Protein AF-A0A7J5EJL4-F1 (afdb_monomer)

Radius of gyration: 13.3 Å; Cα contacts (8 Å, |Δi|>4): 178; chains: 1; bounding box: 27×39×30 Å

Structure (mmCIF, N/CA/C/O backbone):
data_AF-A0A7J5EJL4-F1
#
_entry.id   AF-A0A7J5EJL4-F1
#
loop_
_atom_site.group_PDB
_atom_site.id
_atom_site.type_symbol
_atom_site.label_atom_id
_atom_site.label_alt_id
_atom_site.label_comp_id
_atom_site.label_asym_id
_atom_site.label_entity_id
_atom_site.label_seq_id
_atom_site.pdbx_PDB_ins_code
_atom_site.Cartn_x
_atom_site.Cartn_y
_atom_site.Cartn_z
_atom_site.occupancy
_atom_site.B_iso_or_equiv
_atom_site.auth_seq_id
_atom_site.auth_comp_id
_atom_site.auth_asym_id
_atom_site.auth_atom_id
_atom_site.pdbx_PDB_model_num
ATOM 1 N N . MET A 1 1 ? 12.985 0.854 11.631 1.00 48.75 1 MET A N 1
ATOM 2 C CA . MET A 1 1 ? 11.930 0.523 10.653 1.00 48.75 1 MET A CA 1
ATOM 3 C C . MET A 1 1 ? 11.010 -0.476 11.326 1.00 48.75 1 MET A C 1
ATOM 5 O O . MET A 1 1 ? 11.501 -1.490 11.800 1.00 48.75 1 MET A O 1
ATOM 9 N N . SER A 1 2 ? 9.730 -0.143 11.435 1.00 52.44 2 SER A N 1
ATOM 10 C CA . SER A 1 2 ? 8.642 -0.837 12.149 1.00 52.44 2 SER A CA 1
ATOM 11 C C . SER A 1 2 ? 8.123 -2.092 11.420 1.00 52.44 2 SER A C 1
ATOM 13 O O . SER A 1 2 ? 6.968 -2.477 11.556 1.00 52.44 2 SER A O 1
ATOM 15 N N . TYR A 1 3 ? 8.978 -2.744 10.627 1.00 57.22 3 TYR A N 1
ATOM 16 C CA . TYR A 1 3 ? 8.597 -3.869 9.776 1.00 57.22 3 TYR A CA 1
ATOM 17 C C . TYR A 1 3 ? 8.094 -5.055 10.615 1.00 57.22 3 TYR A C 1
ATOM 19 O O . TYR A 1 3 ? 8.843 -5.622 11.408 1.00 57.22 3 TYR A O 1
ATOM 27 N N . GLY A 1 4 ? 6.817 -5.398 10.439 1.00 63.00 4 GLY A N 1
ATOM 28 C CA . GLY A 1 4 ? 6.138 -6.504 11.123 1.00 63.00 4 GLY A CA 1
ATOM 29 C C . GLY A 1 4 ? 5.617 -6.224 12.526 1.00 63.00 4 GLY A C 1
ATOM 30 O O . GLY A 1 4 ? 4.927 -7.074 13.087 1.00 63.00 4 GLY A O 1
ATOM 31 N N . ASP A 1 5 ? 5.847 -5.025 13.064 1.00 75.38 5 ASP A N 1
ATOM 32 C CA . ASP A 1 5 ? 5.201 -4.567 14.294 1.00 75.38 5 ASP A CA 1
ATOM 33 C C . ASP A 1 5 ? 3.943 -3.759 13.947 1.00 75.38 5 ASP A C 1
ATOM 35 O O . ASP A 1 5 ? 3.972 -2.537 13.781 1.00 75.38 5 ASP A O 1
ATOM 39 N N . TRP A 1 6 ? 2.825 -4.472 13.786 1.00 75.44 6 TRP A N 1
ATOM 40 C CA . TRP A 1 6 ? 1.536 -3.900 13.385 1.00 75.44 6 TRP A CA 1
ATOM 41 C C . TRP A 1 6 ? 1.067 -2.75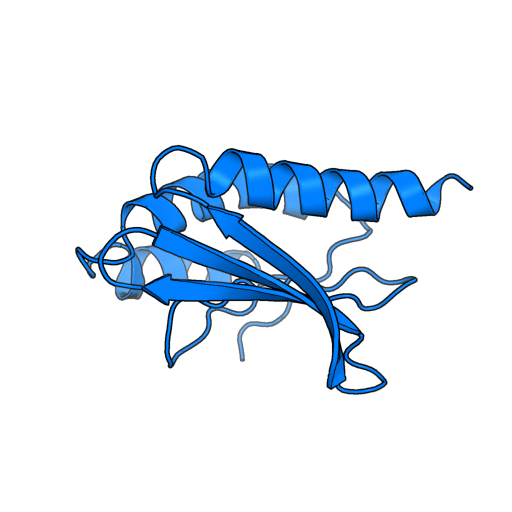2 14.281 1.00 75.44 6 TRP A C 1
ATOM 43 O O . TRP A 1 6 ? 0.451 -1.810 13.781 1.00 75.44 6 TRP A O 1
ATOM 53 N N . ASP A 1 7 ? 1.358 -2.806 15.579 1.00 80.69 7 ASP A N 1
ATOM 54 C CA . ASP A 1 7 ? 0.896 -1.794 16.526 1.00 80.69 7 ASP A CA 1
ATOM 55 C C . ASP A 1 7 ? 1.736 -0.511 16.396 1.00 80.69 7 ASP A C 1
ATOM 57 O O . ASP A 1 7 ? 1.188 0.597 16.408 1.00 80.69 7 ASP A O 1
ATOM 61 N N . VAL A 1 8 ? 3.049 -0.638 16.161 1.00 78.69 8 VAL A N 1
ATOM 62 C CA . VAL A 1 8 ? 3.915 0.510 15.832 1.00 78.69 8 VAL A CA 1
ATOM 6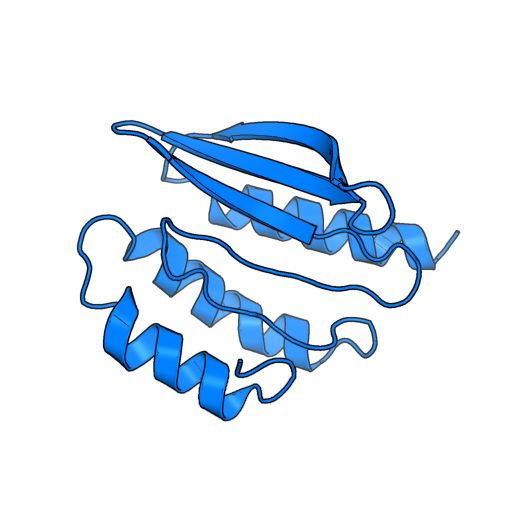3 C C . VAL A 1 8 ? 3.534 1.120 14.483 1.00 78.69 8 VAL A C 1
ATOM 65 O O . VAL A 1 8 ? 3.429 2.341 14.376 1.00 78.69 8 VAL A O 1
ATOM 68 N N . ILE A 1 9 ? 3.261 0.293 13.472 1.00 74.44 9 ILE A N 1
ATOM 69 C CA . ILE A 1 9 ? 2.804 0.740 12.147 1.00 74.44 9 ILE A CA 1
ATOM 70 C C . ILE A 1 9 ? 1.511 1.554 12.270 1.00 74.44 9 ILE A C 1
ATOM 72 O O . ILE A 1 9 ? 1.423 2.667 11.749 1.00 74.44 9 ILE A O 1
ATOM 76 N N . LEU A 1 10 ? 0.505 1.021 12.972 1.00 77.19 10 LEU A N 1
ATOM 77 C CA . LEU A 1 10 ? -0.774 1.704 13.190 1.00 77.19 10 LEU A CA 1
ATOM 78 C C . LEU A 1 10 ? -0.568 3.070 13.844 1.00 77.19 10 LEU A C 1
ATOM 80 O O . LEU A 1 10 ? -1.136 4.066 13.389 1.00 77.19 10 LEU A O 1
ATOM 84 N N . LYS A 1 11 ? 0.282 3.122 14.873 1.00 79.12 11 LYS A N 1
ATOM 85 C CA . LYS A 1 11 ? 0.627 4.361 15.566 1.00 79.12 11 LYS A CA 1
ATOM 86 C C . LYS A 1 11 ? 1.296 5.371 14.630 1.00 79.12 11 LYS A C 1
ATOM 88 O O . LYS A 1 11 ? 0.894 6.531 14.616 1.00 79.12 11 LYS A O 1
ATOM 93 N N . GLU A 1 12 ? 2.256 4.951 13.806 1.00 76.31 12 GLU A N 1
ATOM 94 C CA . GLU A 1 12 ? 2.928 5.834 12.841 1.00 76.31 12 GLU A CA 1
ATOM 95 C C . GLU A 1 12 ? 1.936 6.433 11.826 1.00 76.31 12 GLU A C 1
ATOM 97 O O . GLU A 1 12 ? 1.935 7.651 11.611 1.00 76.31 12 GLU A O 1
ATOM 102 N N . TYR A 1 13 ? 1.035 5.618 11.262 1.00 73.94 13 TYR A N 1
ATOM 103 C CA . TYR A 1 13 ? -0.029 6.088 10.361 1.00 73.94 13 TYR A CA 1
ATOM 104 C C . TYR A 1 13 ? -0.984 7.086 11.039 1.00 73.94 13 TYR A C 1
ATOM 106 O O . TYR A 1 13 ? -1.335 8.106 10.438 1.00 73.94 13 TYR A O 1
ATOM 114 N N . GLN A 1 14 ? -1.365 6.839 12.295 1.00 76.19 14 GLN A N 1
ATOM 115 C CA . GLN A 1 14 ? -2.252 7.719 13.065 1.00 76.19 14 GLN A CA 1
ATOM 116 C C . GLN A 1 14 ? -1.583 9.041 13.479 1.00 76.19 14 GLN A C 1
ATOM 118 O O . GLN A 1 14 ? -2.215 10.097 13.427 1.00 76.19 14 GLN A O 1
ATOM 123 N N . GLU A 1 15 ? -0.315 9.012 13.892 1.00 75.56 15 GLU A N 1
ATOM 124 C CA . GLU A 1 15 ? 0.361 10.171 14.484 1.00 75.56 15 GLU A CA 1
ATOM 125 C C . GLU A 1 15 ? 0.972 11.125 13.455 1.00 75.56 15 GLU A C 1
ATOM 127 O O . GLU A 1 15 ? 0.925 12.345 13.669 1.00 75.56 15 GLU A O 1
ATOM 132 N N . PHE A 1 16 ? 1.539 10.586 12.370 1.00 67.44 16 PHE A N 1
ATOM 133 C CA . PHE A 1 16 ? 2.309 11.351 11.385 1.00 67.44 16 PHE A CA 1
ATOM 134 C C . PHE A 1 16 ? 1.536 11.600 10.094 1.00 67.44 16 PHE A C 1
ATOM 136 O O . PHE A 1 16 ? 1.491 12.732 9.612 1.00 67.44 16 PHE A O 1
ATOM 143 N N . TYR A 1 17 ? 0.906 10.567 9.537 1.00 67.19 17 TYR A N 1
ATOM 144 C CA . TYR A 1 17 ? 0.363 10.650 8.182 1.00 67.19 17 TYR A CA 1
ATOM 145 C C . TYR A 1 17 ? -1.081 11.158 8.138 1.00 67.19 17 TYR A C 1
ATOM 147 O O . TYR A 1 17 ? -1.430 11.899 7.223 1.00 67.19 17 TYR A O 1
ATOM 155 N N . LEU A 1 18 ? -1.903 10.867 9.155 1.00 67.00 18 LEU A N 1
ATOM 156 C CA . LEU A 1 18 ? -3.271 11.401 9.251 1.00 67.00 18 LEU A CA 1
ATOM 157 C C . LEU A 1 18 ? -3.298 12.941 9.291 1.00 67.00 18 LEU A C 1
ATOM 159 O O . LEU A 1 18 ? -4.237 13.574 8.816 1.00 67.00 18 LEU A O 1
ATOM 163 N N . LYS A 1 19 ? -2.250 13.551 9.856 1.00 68.19 19 LYS A N 1
ATOM 164 C CA . LYS A 1 19 ? -2.118 15.009 9.979 1.00 68.19 19 LYS A CA 1
ATOM 165 C C . LYS A 1 19 ? -1.688 15.687 8.679 1.00 68.19 19 LYS A C 1
ATOM 167 O O . LYS A 1 19 ? -1.691 16.914 8.626 1.00 68.19 19 LYS A O 1
ATOM 172 N N . ASN A 1 20 ? -1.308 14.926 7.649 1.00 69.25 20 ASN A N 1
ATOM 173 C CA . ASN A 1 20 ? -0.934 15.466 6.350 1.00 69.25 20 ASN A CA 1
ATOM 174 C C . ASN A 1 20 ? -2.169 15.522 5.429 1.00 69.25 20 ASN A C 1
ATOM 176 O O . ASN A 1 20 ? -2.661 14.473 5.009 1.00 69.25 20 ASN A O 1
ATOM 180 N N . PRO A 1 21 ? -2.660 16.720 5.055 1.00 64.75 21 PRO A N 1
ATOM 181 C CA . PRO A 1 21 ? -3.863 16.854 4.234 1.00 64.75 21 PRO A CA 1
ATOM 182 C C . PRO A 1 21 ? -3.762 16.192 2.856 1.00 64.75 21 PRO A C 1
ATOM 184 O O . PRO A 1 21 ? -4.787 15.857 2.279 1.00 64.75 21 PRO A O 1
ATOM 187 N N . LYS A 1 22 ? -2.545 16.012 2.321 1.00 66.31 22 LYS A N 1
ATOM 188 C CA . LYS A 1 22 ? -2.326 15.433 0.984 1.00 66.31 22 LYS A CA 1
ATOM 189 C C . LYS A 1 22 ? -2.514 13.920 0.948 1.00 66.31 22 LYS A C 1
ATOM 191 O O . LYS A 1 22 ? -2.877 13.376 -0.084 1.00 66.31 22 LYS A O 1
ATOM 196 N N . THR A 1 23 ? -2.264 13.262 2.076 1.00 66.88 23 THR A N 1
ATOM 197 C CA . THR A 1 23 ? -2.188 11.801 2.164 1.00 66.88 23 THR A CA 1
ATOM 198 C C . THR A 1 23 ? -3.313 11.227 3.026 1.00 66.88 23 THR A C 1
ATOM 200 O O . THR A 1 23 ? -3.330 10.031 3.294 1.00 66.88 23 THR A O 1
ATOM 203 N N . SER A 1 24 ? -4.221 12.068 3.531 1.00 67.75 24 SER A N 1
ATOM 204 C CA . S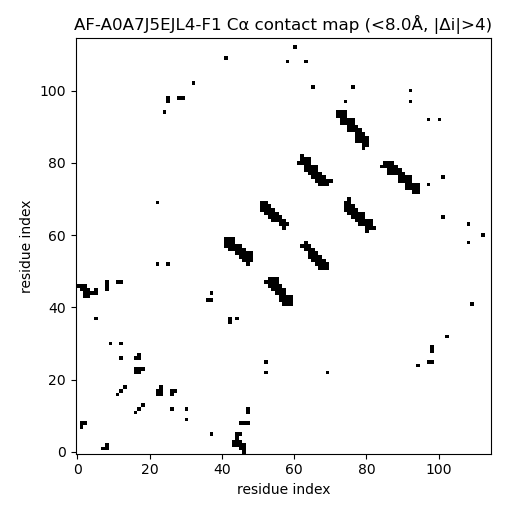ER A 1 24 ? -5.201 11.703 4.558 1.00 67.75 24 SER A CA 1
ATOM 205 C C . SER A 1 24 ? -6.160 10.605 4.090 1.00 67.75 24 SER A C 1
ATOM 207 O O . SER A 1 24 ? -6.404 9.662 4.838 1.00 67.75 24 SER A O 1
ATOM 209 N N . GLU A 1 25 ? -6.643 10.663 2.847 1.00 71.25 25 GLU A N 1
ATOM 210 C CA . GLU A 1 25 ? -7.534 9.641 2.279 1.00 71.25 25 GLU A CA 1
ATOM 211 C C . GLU A 1 25 ? -6.827 8.296 2.092 1.00 71.25 25 GLU A C 1
ATOM 213 O O . GLU A 1 25 ? -7.341 7.257 2.518 1.00 71.25 25 GLU A O 1
ATOM 218 N N . LEU A 1 26 ? -5.611 8.324 1.539 1.00 75.31 26 LEU A N 1
ATOM 219 C CA . LEU A 1 26 ? -4.755 7.149 1.400 1.00 75.31 26 LEU A CA 1
ATOM 220 C C . LEU A 1 26 ? -4.502 6.490 2.765 1.00 75.31 26 LEU A C 1
ATOM 222 O O . LEU A 1 26 ? -4.678 5.285 2.926 1.00 75.31 26 LEU A O 1
ATOM 226 N N . VAL A 1 27 ? -4.156 7.290 3.775 1.00 76.94 27 VAL A N 1
ATOM 227 C CA . VAL A 1 27 ? -3.901 6.830 5.147 1.00 76.94 27 VAL A CA 1
ATOM 228 C C . VAL A 1 27 ? -5.145 6.218 5.774 1.00 76.94 27 VAL A C 1
ATOM 230 O O . VAL A 1 27 ? -5.063 5.140 6.357 1.00 76.94 27 VAL A O 1
ATOM 233 N N . VAL A 1 28 ? -6.304 6.865 5.638 1.00 78.19 28 VAL A N 1
ATOM 234 C CA . VAL A 1 28 ? -7.573 6.342 6.158 1.00 78.19 28 VAL A CA 1
ATOM 235 C C . VAL A 1 28 ? -7.909 4.999 5.517 1.00 78.19 28 VAL A C 1
ATOM 237 O O . VAL A 1 28 ? -8.336 4.079 6.214 1.00 78.19 28 VAL A O 1
ATOM 240 N N . GLY A 1 29 ? -7.713 4.857 4.207 1.00 78.19 29 GLY A N 1
ATOM 241 C CA . GLY A 1 29 ? -7.957 3.589 3.532 1.00 78.19 29 GLY A CA 1
ATOM 242 C C . GLY A 1 29 ? -6.964 2.496 3.924 1.00 78.19 29 GLY A C 1
ATOM 243 O O . GLY A 1 29 ? -7.386 1.379 4.207 1.00 78.19 29 GLY A O 1
ATOM 244 N N . ILE A 1 30 ? -5.674 2.818 4.049 1.00 78.25 30 ILE A N 1
ATOM 245 C CA . ILE A 1 30 ? -4.658 1.874 4.542 1.00 78.25 30 ILE A CA 1
ATOM 246 C C . ILE A 1 30 ? -5.002 1.399 5.957 1.00 78.25 30 ILE A C 1
ATOM 248 O O . ILE A 1 30 ? -5.013 0.196 6.211 1.00 78.25 30 ILE A O 1
ATOM 252 N N . LEU A 1 31 ? -5.353 2.316 6.865 1.00 78.94 31 LEU A N 1
ATOM 253 C CA . LEU A 1 31 ? -5.764 1.980 8.231 1.00 78.94 31 LEU A CA 1
ATOM 254 C C . LEU A 1 31 ? -6.972 1.027 8.260 1.00 78.94 31 LEU A C 1
ATOM 256 O O . LEU A 1 31 ? -7.041 0.166 9.133 1.00 78.94 31 LEU A O 1
ATOM 260 N N . LYS A 1 32 ? -7.898 1.139 7.296 1.00 81.06 32 LYS A N 1
ATOM 261 C CA . LYS A 1 32 ? -9.032 0.209 7.145 1.00 81.06 32 LYS A CA 1
ATOM 262 C C . LYS A 1 32 ? -8.623 -1.165 6.607 1.00 81.06 32 LYS A C 1
ATOM 264 O O . LYS A 1 32 ? -9.290 -2.146 6.915 1.00 81.06 32 LYS A O 1
ATOM 269 N N . ILE A 1 33 ? -7.552 -1.241 5.819 1.00 79.00 33 ILE A N 1
ATOM 270 C CA . ILE A 1 33 ? -7.052 -2.486 5.220 1.00 79.00 33 ILE A CA 1
ATOM 271 C C . ILE A 1 33 ? -6.155 -3.268 6.201 1.00 79.00 33 ILE A C 1
ATOM 273 O O . ILE A 1 33 ? -6.126 -4.496 6.150 1.00 79.00 33 ILE A O 1
ATOM 277 N N . ILE A 1 34 ? -5.457 -2.597 7.127 1.00 78.50 34 ILE A N 1
ATOM 278 C CA . ILE A 1 34 ? -4.534 -3.240 8.086 1.00 78.50 34 ILE A CA 1
ATOM 279 C C . ILE A 1 34 ? -5.143 -4.436 8.840 1.00 78.50 34 ILE A C 1
ATOM 281 O O . ILE A 1 34 ? -4.479 -5.473 8.881 1.00 78.50 34 ILE A O 1
ATOM 285 N N . PRO A 1 35 ? -6.365 -4.367 9.411 1.00 81.75 35 PRO A N 1
ATOM 286 C CA . PRO A 1 35 ? -6.961 -5.516 10.095 1.00 81.75 35 PRO A CA 1
ATOM 287 C C . PRO A 1 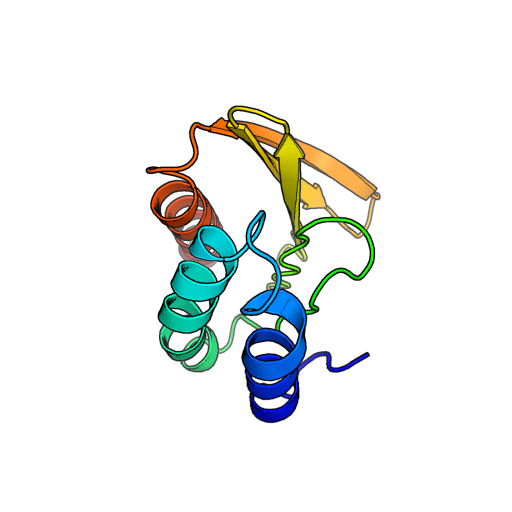35 ? -7.053 -6.757 9.202 1.00 81.75 35 PRO A C 1
ATOM 289 O O . PRO A 1 35 ? -6.672 -7.843 9.626 1.00 81.75 35 PRO A O 1
ATOM 292 N N . PHE A 1 36 ? -7.465 -6.580 7.942 1.00 81.75 36 PHE A N 1
ATOM 293 C CA . PHE A 1 36 ? -7.535 -7.665 6.964 1.00 81.75 36 PHE A CA 1
ATOM 294 C C . PHE A 1 36 ? -6.151 -8.246 6.652 1.00 81.75 36 PHE A C 1
ATOM 296 O O . PHE A 1 36 ? -5.996 -9.462 6.605 1.00 81.75 36 PHE A O 1
ATOM 303 N N . LEU A 1 37 ? -5.135 -7.397 6.466 1.00 77.00 37 LEU A N 1
ATOM 304 C CA . LEU A 1 37 ? -3.765 -7.849 6.196 1.00 77.00 37 LEU A CA 1
ATOM 305 C C . LEU A 1 37 ? -3.167 -8.621 7.374 1.00 77.00 37 LEU A C 1
ATOM 307 O O . LEU A 1 37 ? -2.514 -9.637 7.160 1.00 77.00 37 LEU A O 1
ATOM 311 N N . ARG A 1 38 ? -3.422 -8.170 8.608 1.00 76.38 38 ARG A N 1
ATOM 312 C CA . ARG A 1 38 ? -2.935 -8.804 9.844 1.00 76.38 38 ARG A CA 1
ATOM 313 C C . ARG A 1 38 ? -3.448 -10.238 10.011 1.00 76.38 38 ARG A C 1
ATOM 315 O O . ARG A 1 38 ? -2.765 -11.056 10.619 1.00 76.38 38 ARG A O 1
ATOM 322 N N . GLU A 1 39 ? -4.630 -10.548 9.483 1.00 80.50 39 GLU A N 1
ATOM 323 C CA . GLU A 1 39 ? -5.215 -11.895 9.520 1.00 80.50 39 GLU A CA 1
ATOM 324 C C . GLU A 1 39 ? -4.608 -12.856 8.484 1.00 80.50 39 GLU A C 1
ATOM 326 O O . GLU A 1 39 ? -4.828 -14.066 8.556 1.00 80.50 39 GLU A O 1
ATOM 331 N N . LYS A 1 40 ? -3.848 -12.350 7.506 1.00 74.00 40 LYS A N 1
ATOM 332 C CA . LYS A 1 40 ? -3.225 -13.168 6.463 1.00 74.00 40 LYS A CA 1
ATOM 333 C C . LYS A 1 40 ? -1.785 -13.494 6.848 1.00 74.00 40 LYS A C 1
ATOM 335 O O . LYS A 1 40 ? -0.941 -12.609 6.947 1.00 74.00 40 LYS A O 1
ATOM 340 N N . SER A 1 41 ? -1.477 -14.786 6.964 1.00 65.00 41 SER A N 1
ATOM 341 C CA . SER A 1 41 ? -0.111 -15.288 7.202 1.00 65.00 41 SER A CA 1
ATOM 342 C C . SER A 1 41 ? 0.897 -14.844 6.138 1.00 65.00 41 SER A C 1
ATOM 344 O O . SER A 1 41 ? 2.099 -14.842 6.386 1.00 65.00 41 SER A O 1
ATOM 346 N N . SER A 1 42 ? 0.394 -14.473 4.962 1.00 64.88 42 SER A N 1
ATOM 347 C CA . SER A 1 42 ? 1.166 -14.027 3.811 1.00 64.88 42 SER A CA 1
ATOM 348 C C . SER A 1 42 ? 1.545 -12.545 3.846 1.00 64.88 42 SER A C 1
ATOM 350 O O . SER A 1 42 ? 2.097 -12.062 2.872 1.00 64.88 42 SER A O 1
ATOM 352 N N . PHE A 1 43 ? 1.269 -11.785 4.908 1.00 68.44 43 PHE A N 1
ATOM 353 C CA . PHE A 1 43 ? 1.741 -10.400 5.007 1.00 68.44 43 PHE A CA 1
ATOM 354 C C . PHE A 1 43 ? 2.574 -10.205 6.267 1.00 68.44 43 PHE A C 1
ATOM 356 O O . PHE A 1 43 ? 2.085 -10.333 7.387 1.00 68.44 43 PHE A O 1
ATOM 363 N N . PHE A 1 44 ? 3.848 -9.860 6.080 1.00 59.09 44 PHE A N 1
ATOM 364 C CA . PHE A 1 44 ? 4.793 -9.701 7.189 1.00 59.09 44 PHE A CA 1
ATOM 365 C C . PHE A 1 44 ? 4.857 -8.291 7.755 1.00 59.09 44 PHE A C 1
ATOM 367 O O . PHE A 1 44 ? 5.574 -8.076 8.722 1.00 59.09 44 PHE A O 1
ATOM 374 N N . GLY A 1 45 ? 4.125 -7.337 7.184 1.00 62.56 45 GLY A N 1
ATOM 375 C CA . GLY A 1 45 ? 4.013 -5.993 7.727 1.00 62.56 45 GLY A CA 1
ATOM 376 C C . GLY A 1 45 ? 3.770 -4.936 6.665 1.00 62.56 45 GLY A C 1
ATOM 377 O O . GLY A 1 45 ? 3.675 -5.222 5.471 1.00 62.56 45 GLY A O 1
ATOM 378 N N . LEU A 1 46 ? 3.696 -3.699 7.145 1.00 65.00 46 LEU A N 1
ATOM 379 C CA . LEU A 1 46 ? 3.714 -2.487 6.345 1.00 65.00 46 LEU A CA 1
ATOM 380 C C . LEU A 1 46 ? 4.889 -1.628 6.777 1.00 65.00 46 LEU A C 1
ATOM 382 O O . LEU A 1 46 ? 5.189 -1.533 7.959 1.00 65.00 46 LEU A O 1
ATOM 386 N N . THR A 1 47 ? 5.563 -0.981 5.840 1.00 61.50 47 THR A N 1
ATOM 387 C CA . THR A 1 47 ? 6.480 0.110 6.190 1.00 61.50 47 THR A CA 1
ATOM 388 C C . THR A 1 47 ? 5.843 1.409 5.716 1.00 61.50 47 THR A C 1
ATOM 390 O O . THR A 1 47 ? 5.387 1.467 4.578 1.00 61.50 47 THR A O 1
ATOM 393 N N . PRO A 1 48 ? 5.751 2.443 6.554 1.00 57.72 48 PRO A N 1
ATOM 394 C CA . PRO A 1 48 ? 5.333 3.752 6.089 1.00 57.72 48 PRO A CA 1
ATOM 395 C C . PRO A 1 48 ? 6.523 4.482 5.444 1.00 57.72 48 PRO A C 1
ATOM 397 O O . PRO A 1 48 ? 7.580 4.647 6.056 1.00 57.72 48 PRO A O 1
ATOM 400 N N . GLY A 1 49 ? 6.374 4.896 4.182 1.00 58.34 49 GLY A N 1
ATOM 401 C CA . GLY A 1 49 ? 7.414 5.624 3.448 1.00 58.34 49 GLY A CA 1
ATOM 402 C C . GLY A 1 49 ? 7.555 7.083 3.887 1.00 58.34 49 GLY A C 1
ATOM 403 O O . GLY A 1 49 ? 6.604 7.857 3.816 1.00 58.34 49 GLY A O 1
ATOM 404 N N . THR A 1 50 ? 8.769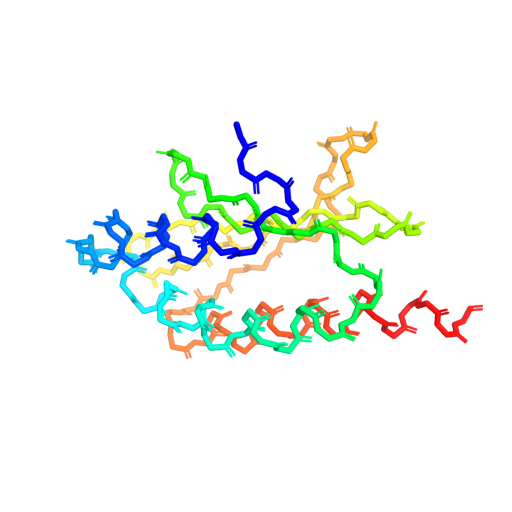 7.489 4.262 1.00 51.34 50 THR A N 1
ATOM 405 C CA . THR A 1 50 ? 9.085 8.849 4.741 1.00 51.34 50 THR A CA 1
ATOM 406 C C . THR A 1 50 ? 9.076 9.919 3.646 1.00 51.34 50 THR A C 1
ATOM 408 O O . THR A 1 50 ? 8.978 11.108 3.946 1.00 51.34 50 THR A O 1
ATOM 411 N N . SER A 1 51 ? 9.167 9.527 2.375 1.00 47.31 51 SER A N 1
ATOM 412 C CA . SER A 1 51 ? 9.384 10.435 1.246 1.00 47.31 51 SER A CA 1
ATOM 413 C C . SER A 1 51 ? 8.370 10.222 0.125 1.00 47.31 51 SER A C 1
ATOM 415 O O . SER A 1 51 ? 8.763 10.068 -1.021 1.00 47.31 51 SER A O 1
ATOM 417 N N . HIS A 1 52 ? 7.080 10.317 0.465 1.00 48.84 52 HIS A N 1
ATOM 418 C CA . HIS A 1 52 ? 5.904 10.246 -0.426 1.00 48.84 52 HIS A CA 1
ATOM 419 C C . HIS A 1 52 ? 5.239 8.862 -0.370 1.00 48.84 52 HIS A C 1
ATOM 421 O O . HIS A 1 52 ? 5.629 7.932 -1.063 1.00 48.84 52 HIS A O 1
ATOM 427 N N . GLU A 1 53 ? 4.245 8.752 0.520 1.00 55.56 53 GLU A N 1
ATOM 428 C CA . GLU A 1 53 ? 3.070 7.874 0.387 1.00 55.56 53 GLU A CA 1
ATOM 429 C C . GLU A 1 53 ? 3.276 6.376 0.136 1.00 55.56 53 GLU A C 1
ATOM 431 O O . GLU A 1 53 ? 2.366 5.677 -0.290 1.00 55.56 53 GLU A O 1
ATOM 436 N N . THR A 1 54 ? 4.436 5.825 0.459 1.00 55.72 54 THR A N 1
ATOM 437 C CA . THR A 1 54 ? 4.707 4.419 0.162 1.00 55.72 54 THR A CA 1
ATOM 438 C C . THR A 1 54 ? 3.993 3.472 1.131 1.00 55.72 54 THR A C 1
ATOM 440 O O . THR A 1 54 ? 4.142 3.608 2.347 1.00 55.72 54 THR A O 1
ATOM 443 N N . LEU A 1 55 ? 3.278 2.479 0.587 1.00 57.91 55 LEU A N 1
ATOM 444 C CA . LEU A 1 55 ? 2.700 1.347 1.318 1.00 57.91 55 LEU A CA 1
ATOM 445 C C . LEU A 1 55 ? 3.477 0.064 1.001 1.00 57.91 55 LEU A C 1
ATOM 447 O O . LEU A 1 55 ? 3.126 -0.664 0.078 1.00 57.91 55 LEU A O 1
ATOM 451 N N . PHE A 1 56 ? 4.505 -0.258 1.780 1.00 60.56 56 PHE A N 1
ATOM 452 C CA . PHE A 1 56 ? 5.263 -1.488 1.542 1.00 60.56 56 PHE A CA 1
ATOM 453 C C . PHE A 1 56 ? 4.466 -2.711 1.994 1.00 60.56 56 PHE A C 1
ATOM 455 O O . PHE A 1 56 ? 4.377 -2.961 3.184 1.00 60.56 56 PHE A O 1
ATOM 462 N N . LEU A 1 57 ? 3.931 -3.493 1.066 1.00 60.06 57 LEU A N 1
ATOM 463 C CA . LEU A 1 57 ? 3.397 -4.826 1.350 1.00 60.06 57 LEU A CA 1
ATOM 464 C C . LEU A 1 57 ? 4.451 -5.854 0.958 1.00 60.06 57 LEU A C 1
ATOM 466 O O . LEU A 1 57 ? 4.937 -5.791 -0.162 1.00 60.06 57 LEU A O 1
ATOM 470 N N . GLU A 1 58 ? 4.826 -6.766 1.852 1.00 55.28 58 GLU A N 1
ATOM 471 C CA . GLU A 1 58 ? 5.723 -7.880 1.521 1.00 55.28 58 GLU A CA 1
ATOM 472 C C . GLU A 1 58 ? 4.993 -9.208 1.736 1.00 55.28 58 GLU A C 1
ATOM 474 O O . GLU A 1 58 ? 4.596 -9.527 2.861 1.00 55.28 58 GLU A O 1
ATOM 479 N N . ALA A 1 59 ? 4.821 -9.960 0.640 1.00 55.88 59 ALA A N 1
ATOM 480 C CA . ALA A 1 59 ? 4.274 -11.314 0.647 1.00 55.88 59 ALA A CA 1
ATOM 481 C C . ALA A 1 59 ? 5.376 -12.388 0.495 1.00 55.88 59 ALA A C 1
ATOM 483 O O . ALA A 1 59 ? 6.279 -12.205 -0.333 1.00 55.88 59 ALA A O 1
ATOM 484 N N . PRO A 1 60 ? 5.316 -13.516 1.239 1.00 51.59 60 PRO A N 1
ATOM 485 C CA . PRO A 1 60 ? 6.405 -14.486 1.395 1.00 51.59 60 PRO A CA 1
ATOM 486 C C . PRO A 1 60 ? 6.940 -15.058 0.092 1.00 51.59 60 PRO A C 1
ATOM 488 O O . PRO A 1 60 ? 8.137 -15.315 -0.021 1.00 51.59 60 PRO A O 1
ATOM 491 N N . HIS A 1 61 ? 6.062 -15.280 -0.885 1.00 51.69 61 HIS A N 1
ATOM 492 C CA . HIS A 1 61 ? 6.374 -16.167 -2.003 1.00 51.69 61 HIS A CA 1
ATOM 493 C C . HIS A 1 61 ? 6.772 -15.445 -3.292 1.00 51.69 61 HIS A C 1
ATOM 495 O O . HIS A 1 61 ? 7.433 -16.042 -4.138 1.00 51.69 61 HIS A O 1
ATOM 501 N N . LYS A 1 62 ? 6.445 -14.154 -3.440 1.00 55.34 62 LYS A N 1
ATOM 502 C CA . LYS A 1 62 ? 6.845 -13.350 -4.615 1.00 55.34 62 LYS A CA 1
ATOM 503 C C . LYS A 1 62 ? 7.577 -12.055 -4.255 1.00 55.34 62 LYS A C 1
ATOM 505 O O . LYS A 1 62 ? 8.052 -11.361 -5.145 1.00 55.34 62 LYS A O 1
ATOM 510 N N . LYS A 1 63 ? 7.691 -11.739 -2.959 1.00 59.69 63 LYS A N 1
ATOM 511 C CA . LYS A 1 63 ? 8.272 -10.510 -2.401 1.00 59.69 63 LYS A CA 1
ATOM 512 C C . LYS A 1 63 ? 7.755 -9.205 -3.024 1.00 59.69 63 LYS A C 1
ATOM 514 O O . LYS A 1 63 ? 8.343 -8.176 -2.772 1.00 59.69 63 LYS A O 1
ATOM 519 N N . ASN A 1 64 ? 6.687 -9.170 -3.815 1.00 66.62 64 ASN A N 1
ATOM 520 C CA . ASN A 1 64 ? 6.323 -7.932 -4.509 1.00 66.62 64 ASN A CA 1
ATOM 521 C C . ASN A 1 64 ? 5.970 -6.805 -3.529 1.00 66.62 64 ASN A C 1
ATOM 523 O O . ASN A 1 64 ? 5.238 -7.053 -2.578 1.00 66.62 64 ASN A O 1
ATOM 527 N N . ARG A 1 65 ? 6.459 -5.589 -3.795 1.00 73.69 65 ARG A N 1
ATOM 528 C CA . ARG A 1 65 ? 6.177 -4.363 -3.037 1.00 73.69 65 ARG A CA 1
ATOM 529 C C . ARG A 1 65 ? 5.197 -3.488 -3.798 1.00 73.69 65 ARG A C 1
ATOM 531 O O . ARG A 1 65 ? 5.342 -3.330 -5.006 1.00 73.69 65 ARG A O 1
ATOM 538 N N . ILE A 1 66 ? 4.248 -2.882 -3.095 1.00 77.62 66 ILE A N 1
ATOM 539 C CA . ILE A 1 66 ? 3.418 -1.812 -3.655 1.00 77.62 66 ILE A CA 1
ATOM 540 C C . ILE A 1 66 ? 4.080 -0.470 -3.309 1.00 77.62 66 ILE A C 1
ATOM 542 O O . ILE A 1 66 ? 4.454 -0.227 -2.168 1.00 77.62 66 ILE A O 1
ATOM 546 N N . TYR A 1 67 ? 4.274 0.407 -4.286 1.00 77.88 67 TYR A N 1
ATOM 547 C CA . TYR A 1 67 ? 4.689 1.791 -4.062 1.00 77.88 67 TYR A CA 1
ATOM 548 C C . TYR A 1 67 ? 3.558 2.700 -4.507 1.00 77.88 67 TYR A C 1
ATOM 550 O O . TYR A 1 67 ? 3.029 2.503 -5.593 1.00 77.88 67 TYR A O 1
ATOM 558 N N . VAL A 1 68 ? 3.175 3.678 -3.689 1.00 79.06 68 VAL A N 1
ATOM 559 C CA . VAL A 1 68 ? 2.165 4.674 -4.061 1.00 79.06 68 VAL A CA 1
ATOM 560 C C . VAL A 1 68 ? 2.839 6.036 -4.074 1.00 79.06 68 VAL A C 1
ATOM 562 O O . VAL A 1 68 ? 3.541 6.400 -3.133 1.00 79.06 68 VAL A O 1
ATOM 565 N N . SER A 1 69 ? 2.667 6.756 -5.177 1.00 79.38 69 SER A N 1
ATOM 566 C CA . SER A 1 69 ? 3.230 8.081 -5.394 1.00 79.38 69 SER A CA 1
ATOM 567 C C . SER A 1 69 ? 2.114 9.094 -5.579 1.00 79.38 69 SER A C 1
ATOM 569 O O . SER A 1 69 ? 1.287 8.917 -6.472 1.00 79.38 69 SER A O 1
ATOM 571 N N . TYR A 1 70 ? 2.119 10.154 -4.772 1.00 76.62 70 TYR A N 1
ATOM 572 C CA . TYR A 1 70 ? 1.234 11.303 -4.940 1.00 76.62 70 TYR A CA 1
ATOM 573 C C . TYR A 1 70 ? 1.617 12.113 -6.171 1.00 76.62 70 TYR A C 1
ATOM 575 O O . TYR A 1 70 ? 2.766 12.548 -6.308 1.00 76.62 70 TYR A O 1
ATOM 583 N N . GLN A 1 71 ? 0.632 12.493 -6.969 1.00 77.75 71 GLN A N 1
ATOM 584 C CA . GLN A 1 71 ? 0.723 13.623 -7.879 1.00 77.75 71 GLN A CA 1
ATOM 585 C C . GLN A 1 71 ? -0.504 14.515 -7.698 1.00 77.75 71 GLN A C 1
ATOM 587 O O . GLN A 1 71 ? -1.528 14.087 -7.190 1.00 77.75 71 GLN A O 1
ATOM 592 N N . LYS A 1 72 ? -0.409 15.779 -8.126 1.00 76.00 72 LYS A N 1
ATOM 593 C CA . LYS A 1 72 ? -1.411 16.830 -7.865 1.00 76.00 72 LYS A CA 1
ATOM 594 C C . LYS A 1 72 ? -2.876 16.384 -8.023 1.00 76.00 72 LYS A C 1
ATOM 596 O O . LYS A 1 72 ? -3.702 16.780 -7.207 1.00 76.00 72 LYS A O 1
ATOM 601 N N . ASP A 1 73 ? -3.175 15.541 -9.011 1.00 79.44 73 ASP A N 1
ATOM 602 C CA . ASP A 1 73 ? -4.545 15.139 -9.360 1.00 79.44 73 ASP A CA 1
ATOM 603 C C . ASP A 1 73 ? -4.767 13.609 -9.367 1.00 79.44 73 ASP A C 1
ATOM 605 O O . ASP A 1 73 ? -5.824 13.144 -9.791 1.00 79.44 73 ASP A O 1
ATOM 609 N N . PHE A 1 74 ? -3.768 12.811 -8.981 1.00 84.31 74 PHE A N 1
ATOM 610 C CA . PHE A 1 74 ? -3.816 11.349 -9.081 1.00 84.31 74 PHE A CA 1
ATOM 611 C C . PHE A 1 74 ? -2.747 10.685 -8.212 1.00 84.31 74 PHE A C 1
ATOM 613 O O . PHE A 1 74 ? -1.783 11.326 -7.809 1.00 84.31 74 PHE A O 1
ATOM 620 N N . TYR A 1 75 ? -2.893 9.384 -7.994 1.00 83.31 75 TYR A N 1
ATOM 621 C CA . TYR A 1 75 ? -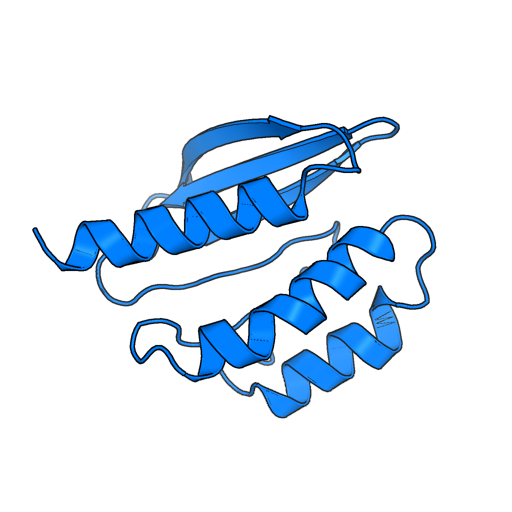1.836 8.520 -7.489 1.00 83.31 75 TYR A CA 1
ATOM 622 C C . TYR A 1 75 ? -1.295 7.634 -8.607 1.00 83.31 75 TYR A C 1
ATOM 624 O O . TYR A 1 75 ? -2.047 7.197 -9.484 1.00 83.31 75 TYR A O 1
ATOM 632 N N . THR A 1 76 ? -0.017 7.285 -8.530 1.00 86.62 76 THR A N 1
ATOM 633 C CA . THR A 1 76 ? 0.540 6.158 -9.285 1.00 86.62 76 THR A CA 1
ATOM 634 C C . THR A 1 76 ? 0.913 5.036 -8.329 1.00 86.62 76 THR A C 1
ATOM 636 O O . THR A 1 76 ? 1.690 5.252 -7.398 1.00 86.62 76 THR A O 1
ATOM 639 N N . LEU A 1 77 ? 0.374 3.839 -8.566 1.00 85.25 77 LEU A N 1
ATOM 640 C CA . LEU A 1 77 ? 0.777 2.612 -7.895 1.00 85.25 77 LEU A CA 1
ATOM 641 C C . LEU A 1 77 ? 1.794 1.863 -8.746 1.00 85.25 77 LEU A C 1
ATOM 643 O O . LEU A 1 77 ? 1.567 1.648 -9.935 1.00 85.25 77 LEU A O 1
ATOM 647 N N . TYR A 1 78 ? 2.849 1.373 -8.116 1.00 84.56 78 TYR A N 1
ATOM 648 C CA . TYR A 1 78 ? 3.838 0.507 -8.734 1.00 84.56 78 TYR A CA 1
ATOM 649 C C . TYR A 1 78 ? 3.863 -0.819 -7.992 1.00 84.56 78 TYR A C 1
ATOM 651 O O . TYR A 1 78 ? 4.003 -0.842 -6.771 1.00 84.56 78 TYR A O 1
ATOM 659 N N . LEU A 1 79 ? 3.749 -1.923 -8.720 1.00 83.00 79 LEU A N 1
ATOM 660 C CA . LEU A 1 79 ? 4.081 -3.244 -8.211 1.00 83.00 79 LEU A CA 1
ATOM 661 C C . LEU A 1 79 ? 5.543 -3.513 -8.556 1.00 83.00 79 LEU A C 1
ATOM 663 O O . LEU A 1 79 ? 5.891 -3.553 -9.731 1.00 83.00 79 LEU A O 1
ATOM 667 N N . MET A 1 80 ? 6.403 -3.683 -7.562 1.00 80.19 80 MET A N 1
ATOM 668 C CA . MET A 1 80 ? 7.841 -3.865 -7.750 1.00 80.19 80 MET A CA 1
ATOM 669 C C . MET A 1 80 ? 8.283 -5.246 -7.281 1.00 80.19 80 MET A C 1
ATOM 671 O O . MET A 1 80 ? 7.868 -5.693 -6.215 1.00 80.19 80 MET A O 1
ATOM 675 N N . ASN A 1 81 ? 9.188 -5.892 -8.014 1.00 78.06 81 ASN A N 1
ATOM 676 C CA . ASN A 1 81 ? 9.913 -7.058 -7.516 1.00 78.06 81 ASN A CA 1
ATOM 677 C C . ASN A 1 81 ? 11.161 -6.575 -6.756 1.00 78.06 81 ASN A C 1
ATOM 679 O O . ASN A 1 81 ? 12.083 -6.063 -7.389 1.00 78.06 81 ASN A O 1
ATOM 683 N N . PRO A 1 82 ? 11.260 -6.741 -5.428 1.00 69.62 82 PRO A N 1
ATOM 684 C CA . PRO A 1 82 ? 12.371 -6.199 -4.652 1.00 69.62 82 PRO A CA 1
ATOM 685 C C . PRO A 1 82 ? 13.657 -7.007 -4.777 1.00 69.62 82 PRO A C 1
ATOM 687 O O . PRO A 1 82 ? 14.695 -6.531 -4.332 1.00 69.62 82 PRO A O 1
ATOM 690 N N . ALA A 1 83 ? 13.612 -8.224 -5.328 1.00 73.88 83 ALA A N 1
ATOM 691 C CA . ALA A 1 83 ? 14.833 -8.971 -5.608 1.00 73.88 83 ALA A CA 1
ATOM 692 C C . ALA A 1 83 ? 15.613 -8.333 -6.767 1.00 73.88 83 ALA A C 1
ATOM 694 O O . ALA A 1 83 ? 16.835 -8.441 -6.811 1.00 73.88 83 ALA A O 1
ATOM 695 N N . THR A 1 84 ? 14.909 -7.671 -7.690 1.00 79.69 84 THR A N 1
ATOM 696 C CA . THR A 1 84 ? 15.490 -7.068 -8.897 1.00 79.69 84 THR A CA 1
ATOM 697 C C . THR A 1 84 ? 15.328 -5.551 -8.962 1.00 79.69 84 THR A C 1
ATOM 699 O O . THR A 1 84 ? 15.892 -4.935 -9.856 1.00 79.69 84 THR A O 1
ATOM 702 N N . ASP A 1 85 ? 14.548 -4.964 -8.053 1.00 74.44 85 ASP A N 1
ATOM 703 C CA . ASP A 1 85 ? 14.141 -3.552 -8.045 1.00 74.44 85 ASP A CA 1
ATOM 704 C C . ASP A 1 85 ? 13.454 -3.101 -9.353 1.00 74.44 85 ASP A C 1
ATOM 706 O O . ASP A 1 85 ? 13.552 -1.957 -9.787 1.00 74.44 85 ASP A O 1
ATOM 710 N N . ILE A 1 86 ? 12.751 -4.033 -10.010 1.00 82.69 86 ILE A N 1
ATOM 711 C CA . ILE A 1 86 ? 12.063 -3.792 -11.287 1.00 82.69 86 ILE A CA 1
ATOM 712 C C . ILE A 1 86 ? 10.584 -3.527 -11.023 1.00 82.69 86 ILE A C 1
ATOM 714 O O . ILE A 1 86 ? 9.933 -4.288 -10.302 1.00 82.69 86 ILE A O 1
ATOM 718 N N . ILE A 1 87 ? 10.046 -2.487 -11.662 1.00 84.88 87 ILE A N 1
ATOM 719 C CA . ILE A 1 87 ? 8.604 -2.239 -11.750 1.00 84.88 87 ILE A CA 1
ATOM 720 C C . ILE A 1 87 ? 7.989 -3.302 -12.667 1.00 84.88 87 ILE A C 1
ATOM 722 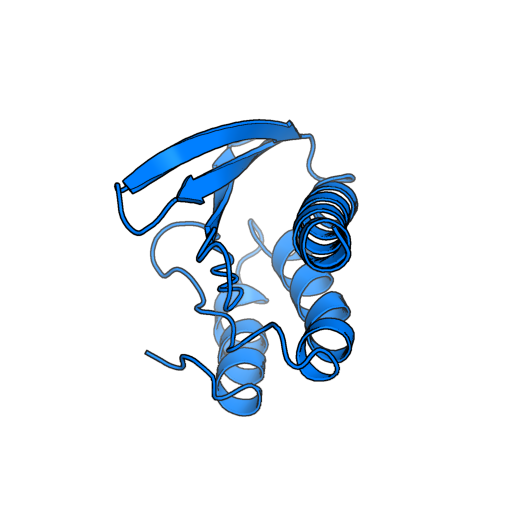O O . ILE A 1 87 ? 8.312 -3.389 -13.849 1.00 84.88 87 ILE A O 1
ATOM 726 N N . VAL A 1 88 ? 7.115 -4.121 -12.096 1.00 84.50 88 VAL A N 1
ATOM 727 C CA . VAL A 1 88 ? 6.359 -5.185 -12.765 1.00 84.50 88 VAL A CA 1
ATOM 728 C C . VAL A 1 88 ? 5.048 -4.643 -13.336 1.00 84.50 88 VAL A C 1
ATOM 730 O O . VAL A 1 88 ? 4.633 -5.052 -14.415 1.00 84.50 88 VAL A O 1
ATOM 733 N N . GLU A 1 89 ? 4.403 -3.715 -12.628 1.00 87.19 89 GLU A N 1
ATOM 734 C CA . GLU A 1 89 ? 3.138 -3.092 -13.034 1.00 87.19 89 GLU A CA 1
ATOM 735 C C . GLU A 1 89 ? 3.120 -1.632 -12.568 1.00 87.19 89 GLU A C 1
ATOM 737 O O . GLU A 1 89 ? 3.569 -1.334 -11.462 1.00 87.19 89 GLU A O 1
ATOM 742 N N . GLU A 1 90 ? 2.583 -0.730 -13.388 1.00 90.06 90 GLU A N 1
ATOM 743 C CA . GLU A 1 90 ? 2.367 0.681 -13.056 1.00 90.06 90 GLU A CA 1
ATOM 744 C C . GLU A 1 90 ? 0.920 1.053 -13.394 1.00 90.06 90 GLU A C 1
ATOM 746 O O . GLU A 1 90 ? 0.489 0.882 -14.534 1.00 90.06 90 GLU A O 1
ATOM 751 N N . THR A 1 91 ? 0.180 1.578 -12.416 1.00 91.00 91 THR A N 1
ATOM 752 C CA . THR A 1 91 ? -1.219 1.985 -12.594 1.00 91.00 91 THR A CA 1
ATOM 753 C C . THR A 1 91 ? -1.439 3.385 -12.047 1.00 91.00 91 THR A C 1
ATOM 755 O O . THR A 1 91 ? -1.216 3.656 -10.869 1.00 91.00 91 THR A O 1
ATOM 758 N N . ARG A 1 92 ? -1.933 4.277 -12.907 1.00 91.31 92 ARG A N 1
ATOM 759 C CA . ARG A 1 92 ? -2.339 5.636 -12.547 1.00 91.31 92 ARG A CA 1
ATOM 760 C C . ARG A 1 92 ? -3.827 5.675 -12.223 1.00 91.31 92 ARG A C 1
ATOM 762 O O . ARG A 1 92 ? -4.637 5.257 -13.047 1.00 91.31 92 ARG A O 1
ATOM 769 N N . VAL A 1 93 ? -4.182 6.237 -11.071 1.00 89.31 93 VAL A N 1
ATOM 770 C CA . VAL A 1 93 ? -5.566 6.290 -10.594 1.00 89.31 93 VAL A CA 1
ATOM 771 C C . VAL A 1 93 ? -5.937 7.633 -9.967 1.00 89.31 93 VAL A C 1
ATOM 773 O O . VAL A 1 93 ? -5.107 8.244 -9.296 1.00 89.31 93 VAL A O 1
ATOM 776 N N . PRO A 1 94 ? -7.178 8.110 -10.145 1.00 87.38 94 PRO A N 1
ATOM 777 C CA . PRO A 1 94 ? -7.714 9.214 -9.355 1.00 87.38 94 PRO A CA 1
ATOM 778 C C . PRO A 1 94 ? -7.767 8.901 -7.848 1.00 87.38 94 PRO A C 1
ATOM 780 O O . PRO A 1 94 ? -7.690 7.743 -7.429 1.00 87.38 94 PRO A O 1
ATOM 783 N N . TYR A 1 95 ? -7.922 9.947 -7.033 1.00 80.06 95 TYR A N 1
ATOM 784 C CA . TYR A 1 95 ? -7.954 9.855 -5.567 1.00 80.06 95 TYR A CA 1
ATOM 785 C C . TYR A 1 95 ? -9.013 8.896 -5.024 1.00 80.06 95 TYR A C 1
ATOM 787 O O . TYR A 1 95 ? -8.737 8.101 -4.131 1.00 80.06 95 TYR A O 1
ATOM 795 N N . ASP A 1 96 ? -10.214 8.937 -5.588 1.00 82.44 96 ASP A N 1
ATOM 796 C CA . ASP A 1 96 ? -11.392 8.229 -5.088 1.00 82.44 96 ASP A CA 1
ATOM 797 C C . ASP A 1 96 ? -11.325 6.704 -5.266 1.00 82.44 96 ASP A C 1
ATOM 799 O O . ASP A 1 96 ? -12.037 5.977 -4.572 1.00 82.44 96 ASP A O 1
ATOM 803 N N . ILE A 1 97 ? -10.445 6.199 -6.139 1.00 86.44 97 ILE A N 1
ATOM 804 C CA . ILE A 1 97 ? -10.318 4.760 -6.422 1.00 86.44 97 ILE A CA 1
ATOM 805 C C . ILE A 1 97 ? -8.990 4.138 -5.957 1.00 86.44 97 ILE A C 1
ATOM 8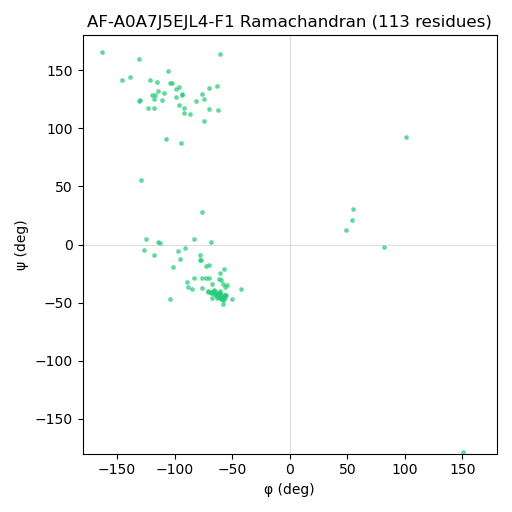07 O O . ILE A 1 97 ? -8.776 2.937 -6.155 1.00 86.44 97 ILE A O 1
ATOM 811 N N . ILE A 1 98 ? -8.092 4.905 -5.324 1.00 81.75 98 ILE A N 1
ATOM 812 C CA . ILE A 1 98 ? -6.770 4.408 -4.891 1.00 81.75 98 ILE A CA 1
ATOM 813 C C . ILE A 1 98 ? -6.876 3.205 -3.957 1.00 81.75 98 ILE A C 1
ATOM 815 O O . ILE A 1 98 ? -6.179 2.211 -4.133 1.00 81.75 98 ILE A O 1
ATOM 819 N N . ILE A 1 99 ? -7.801 3.253 -3.002 1.00 83.06 99 ILE A N 1
ATOM 820 C CA . ILE A 1 99 ? -7.974 2.198 -2.000 1.00 83.06 99 ILE A CA 1
ATOM 821 C C . ILE A 1 99 ? -8.504 0.916 -2.634 1.00 83.06 99 ILE A C 1
ATOM 823 O O . ILE A 1 99 ? -8.009 -0.167 -2.320 1.00 83.06 99 ILE A O 1
ATOM 827 N N . THR A 1 100 ? -9.450 1.033 -3.567 1.00 86.56 100 THR A N 1
ATOM 828 C CA . THR A 1 100 ? -9.934 -0.102 -4.361 1.00 86.56 100 THR A CA 1
ATOM 829 C C . THR A 1 100 ? -8.786 -0.725 -5.149 1.00 86.56 100 THR A C 1
ATOM 831 O O . THR A 1 100 ? -8.569 -1.926 -5.066 1.00 86.56 100 THR A O 1
ATOM 834 N N . THR A 1 101 ? -7.964 0.098 -5.803 1.00 87.31 101 THR A N 1
ATOM 835 C CA . THR A 1 101 ? -6.834 -0.374 -6.620 1.00 87.31 101 THR A CA 1
ATOM 836 C C . THR A 1 101 ? -5.750 -1.061 -5.780 1.00 87.31 101 THR A C 1
ATOM 838 O O . THR A 1 101 ? -5.249 -2.120 -6.158 1.00 87.31 101 THR A O 1
ATOM 841 N N . ILE A 1 102 ? -5.412 -0.509 -4.606 1.00 82.19 102 ILE A N 1
ATOM 842 C CA . ILE A 1 102 ? -4.505 -1.149 -3.637 1.00 82.19 102 ILE A CA 1
ATOM 843 C C . ILE A 1 102 ? -5.074 -2.502 -3.197 1.00 82.19 102 ILE A C 1
ATOM 845 O O . ILE A 1 102 ? -4.345 -3.493 -3.146 1.00 82.19 102 ILE A O 1
ATOM 849 N N . THR A 1 103 ? -6.374 -2.551 -2.897 1.00 81.81 103 THR A N 1
ATOM 850 C CA . THR A 1 103 ? -7.057 -3.784 -2.487 1.00 81.81 103 THR A CA 1
ATOM 851 C C . THR A 1 103 ? -7.004 -4.830 -3.595 1.00 81.81 103 THR A C 1
ATOM 853 O O . THR A 1 103 ? -6.667 -5.977 -3.322 1.00 81.81 103 THR A O 1
ATOM 856 N N . ASP A 1 104 ? -7.233 -4.444 -4.849 1.00 84.88 104 ASP A N 1
ATOM 857 C CA . ASP A 1 104 ? -7.138 -5.350 -5.994 1.00 84.88 104 ASP A CA 1
ATOM 858 C C . ASP A 1 104 ? -5.725 -5.916 -6.153 1.00 84.88 104 ASP A C 1
ATOM 860 O O . ASP A 1 104 ? -5.563 -7.112 -6.385 1.00 84.88 104 ASP A O 1
ATOM 864 N N . TYR A 1 105 ? -4.684 -5.096 -5.975 1.00 81.88 105 TYR A N 1
ATOM 865 C CA . TYR A 1 105 ? -3.299 -5.572 -5.994 1.00 81.88 105 TYR A CA 1
ATOM 866 C C . TYR A 1 105 ? -3.027 -6.563 -4.857 1.00 81.88 105 TYR A C 1
ATOM 868 O O . TYR A 1 105 ? -2.434 -7.614 -5.092 1.00 81.88 105 TYR A O 1
ATOM 876 N N . ILE A 1 106 ? -3.492 -6.270 -3.639 1.00 79.19 106 ILE A N 1
ATOM 877 C CA . ILE A 1 106 ? -3.392 -7.183 -2.489 1.00 79.19 106 ILE A CA 1
ATOM 878 C C . ILE A 1 106 ? -4.084 -8.513 -2.806 1.00 79.19 106 ILE A C 1
ATOM 880 O O . ILE A 1 106 ? -3.502 -9.576 -2.602 1.00 79.19 106 ILE A O 1
ATOM 884 N N . MET A 1 107 ? -5.304 -8.468 -3.341 1.00 79.44 107 MET A N 1
ATOM 885 C CA . MET A 1 107 ? -6.077 -9.662 -3.679 1.00 79.44 107 MET A CA 1
ATOM 886 C C . MET A 1 107 ? -5.431 -10.462 -4.815 1.00 79.44 107 MET A C 1
ATOM 888 O O . MET A 1 107 ? -5.369 -11.684 -4.716 1.00 79.44 107 MET A O 1
ATOM 892 N N . LYS A 1 108 ? -4.878 -9.802 -5.843 1.00 77.44 108 LYS A N 1
ATOM 893 C CA . LYS A 1 108 ? -4.075 -10.447 -6.897 1.00 77.44 108 LYS A CA 1
ATOM 894 C C . LYS A 1 108 ? -2.835 -11.131 -6.322 1.00 77.44 108 LYS A C 1
ATOM 896 O O . LYS A 1 108 ? -2.460 -12.208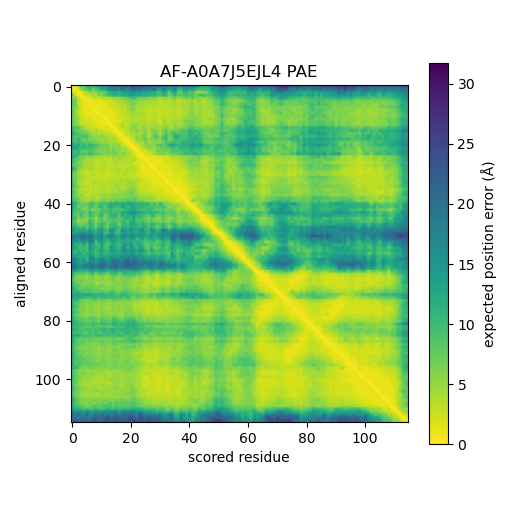 -6.782 1.00 77.44 108 LYS A O 1
ATOM 901 N N . LEU A 1 109 ? -2.161 -10.508 -5.353 1.00 74.88 109 LEU A N 1
ATOM 902 C CA . LEU A 1 109 ? -0.994 -11.105 -4.702 1.00 74.88 109 LEU A CA 1
ATOM 903 C C . LEU A 1 109 ? -1.382 -12.355 -3.908 1.00 74.88 109 LEU A C 1
ATOM 905 O O . LEU A 1 109 ? -0.663 -13.342 -3.994 1.00 74.88 109 LEU A O 1
ATOM 909 N N . LEU A 1 110 ? -2.534 -12.331 -3.229 1.00 71.38 110 LEU A N 1
ATOM 910 C CA . LEU A 1 110 ? -3.083 -13.470 -2.488 1.00 71.38 110 LEU A CA 1
ATOM 911 C C . LEU A 1 110 ? -3.598 -14.602 -3.395 1.00 71.38 110 LEU A C 1
ATOM 913 O O . LEU A 1 110 ? -3.404 -15.770 -3.082 1.00 71.38 110 LEU A O 1
ATOM 917 N N . SER A 1 111 ? -4.267 -14.295 -4.512 1.00 68.62 111 SER A N 1
ATOM 918 C CA . SER A 1 111 ? -4.817 -15.326 -5.410 1.00 68.62 111 SER A CA 1
ATOM 919 C C . SER A 1 111 ? -3.720 -16.119 -6.117 1.00 68.62 111 SER A C 1
ATOM 921 O O . SER A 1 111 ? -3.851 -17.317 -6.325 1.00 68.62 111 SER A O 1
ATOM 923 N N . ASN A 1 112 ? -2.611 -15.452 -6.426 1.00 60.00 112 ASN A N 1
ATOM 924 C CA . ASN A 1 112 ? -1.412 -16.040 -7.014 1.00 60.00 112 ASN A CA 1
ATOM 925 C C . ASN A 1 112 ? -0.637 -16.989 -6.070 1.00 60.00 112 ASN A C 1
ATOM 927 O O . ASN A 1 112 ? 0.446 -17.436 -6.449 1.00 60.00 112 ASN A O 1
ATOM 931 N N . GLU A 1 113 ? -1.135 -17.230 -4.850 1.00 50.78 113 GLU A N 1
ATOM 932 C CA . GLU A 1 113 ? -0.623 -18.229 -3.896 1.00 50.78 113 GLU A CA 1
ATOM 933 C C . GLU A 1 113 ? -1.379 -19.568 -3.969 1.00 50.78 113 GLU A C 1
ATOM 935 O O . GLU A 1 113 ? -0.933 -20.546 -3.371 1.00 50.78 113 GLU A O 1
ATOM 940 N N . LEU A 1 114 ? -2.529 -19.612 -4.657 1.00 45.00 114 LEU A N 1
ATOM 941 C CA . LEU A 1 114 ? -3.383 -20.802 -4.781 1.00 45.00 114 LEU A CA 1
ATOM 942 C C . LEU A 1 114 ? -3.160 -21.595 -6.083 1.00 45.00 114 LEU A C 1
ATOM 944 O O . LEU A 1 114 ? -3.738 -22.673 -6.219 1.00 45.00 114 LEU A O 1
ATOM 948 N N . ASP A 1 115 ? -2.326 -21.074 -6.987 1.00 41.00 115 ASP A N 1
ATOM 949 C CA . ASP A 1 115 ? -1.861 -21.718 -8.226 1.00 41.00 115 ASP A CA 1
ATOM 950 C C . ASP A 1 115 ? -0.392 -22.154 -8.093 1.00 41.00 115 ASP A C 1
ATOM 952 O O . ASP A 1 115 ? -0.057 -23.270 -8.557 1.00 41.00 115 ASP A O 1
#

Foldseek 3Di:
DCFQVLVVVLVCLVPPVCPDPQCNLVSVLVNVCSVVLVPDPQWRGFDADPPAGFTFTQGDPQRWGWGWHDDPFWIKIFTARVVVRDGPDIDIGGSVCPSVVVVVVVVVVVVVVVD

Solvent-accessible surface area (backbone atoms only — not comparable to full-atom values): 6541 Å² total; per-residue (Å²): 131,52,68,49,40,65,68,58,37,52,48,48,47,61,71,59,40,51,73,34,85,91,44,27,68,63,42,55,42,50,65,66,45,45,67,63,45,70,72,34,92,56,44,59,38,47,43,84,42,92,85,56,63,25,50,36,40,42,32,85,89,72,44,43,27,41,40,32,39,81,48,101,80,29,35,37,39,31,38,26,33,68,93,76,73,40,78,76,43,79,49,78,38,48,72,93,49,44,58,60,52,52,48,50,52,52,49,53,60,57,56,69,72,80,116

Mean predicted aligned error: 7.57 Å

Sequence (115 aa):
MSYGDWDVILKEYQEFYLKNPKTSELVVGILKIIPFLREKSSFFGLTPGTSHETLFLEAPHKKNRIYVSYQKDFYTLYLMNPATDIIVEETRVPYDIIITTITDYIMKLLSNELD

Nearest PDB structures (foldseek):
  6b46-assembly1_I  TM=6.109E-01  e=1.491E+00  Pseudomonas phage JBD30
  2hc5-assembly1_A  TM=4.006E-01  e=5.283E-01  Bacillus subtilis
  6wts-assembly1_C  TM=4.972E-01  e=2.201E+00  Paraclostridium sordellii
  8y9c-assembly1_B  TM=6.111E-01  e=3.946E+00  Clostridioides difficile
  8qen-assembly1_A  TM=4.492E-01  e=1.933E+00  Clostridioides difficile

Secondary structure (DSSP, 8-state):
--TT-HHHHHHHIIIIITT-TTTHHHHHHHHHHHHHHHT-TT---EEE-TTS--EEE--TTT--EEEEEEETTEEEEEEEETTTTEEEEEEEE-GGGHHHHHHHHHHHHHHTT--

pLDDT: mean 72.41, std 11.55, range [41.0, 91.31]